Protein AF-A0A3D3ABQ0-F1 (afdb_monomer_lite)

Sequence (107 aa):
MMYTPMELSEKGFEEYVEEHLLKSGYVKGNPNDYNKEFALDTKILFDFLEDTQPKKMDKLREIYKDQYQFKVLSRLNRELNNRGMIDVLRHGIKDYGVYLDLAYFQP

Foldseek 3Di:
DDDDPCCRDPNVVVVVVVVVVVVVVDDDDDPVQQDPVLRDSLVVQVVVQCVPPVVLLVVLCVVQPPCSSVQVSVQLSVCCVPVNDVCCQVQPGDDPNRGTHRDDDDD

pLDDT: mean 93.93, std 7.88, range [49.41, 98.31]

Secondary structure (DSSP, 8-state):
-PPPPGGGSHHHHHHHHHHHHHHTTPPP--GGGEETTTTEEHHHHHHHHHHH-HHHHHHHHHHHGGGHHHHHHHHHHHHHHHH-HHHHHHH-EEETTEEE-------

Radius of gyration: 17.94 Å; chains: 1; bounding box: 45×32×47 Å

Structure (mmCIF, N/CA/C/O backbone):
data_AF-A0A3D3ABQ0-F1
#
_entry.id   AF-A0A3D3ABQ0-F1
#
loop_
_atom_site.group_PDB
_atom_site.id
_atom_site.type_symbol
_atom_site.label_atom_id
_atom_site.label_alt_id
_atom_site.label_comp_id
_atom_site.label_asym_id
_atom_site.label_entity_id
_atom_site.label_seq_id
_atom_site.pdbx_PDB_ins_code
_atom_site.Cartn_x
_atom_site.Cartn_y
_atom_site.Cartn_z
_atom_site.occupancy
_atom_site.B_iso_or_equiv
_atom_site.auth_seq_id
_atom_site.auth_comp_id
_atom_site.auth_asym_id
_atom_site.auth_atom_id
_atom_site.pdbx_PDB_model_num
ATOM 1 N N . MET A 1 1 ? 30.474 13.728 -31.831 1.00 49.41 1 MET A N 1
ATOM 2 C CA . MET A 1 1 ? 29.882 13.228 -30.572 1.00 49.41 1 MET A CA 1
ATOM 3 C C . MET A 1 1 ? 29.151 11.938 -30.899 1.00 49.41 1 MET A C 1
ATOM 5 O O . MET A 1 1 ? 28.496 11.906 -31.933 1.00 49.41 1 MET A O 1
ATOM 9 N N . MET A 1 2 ? 29.325 10.871 -30.116 1.00 60.69 2 MET A N 1
ATOM 10 C CA . MET A 1 2 ? 28.552 9.638 -30.307 1.00 60.69 2 MET A CA 1
ATOM 11 C C . MET A 1 2 ? 27.127 9.881 -29.805 1.00 60.69 2 MET A C 1
ATOM 13 O O . MET A 1 2 ? 26.943 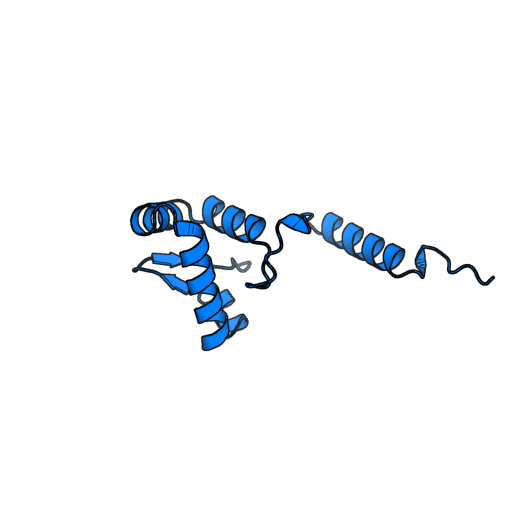10.251 -28.650 1.00 60.69 2 MET A O 1
ATOM 17 N N . TYR A 1 3 ? 26.141 9.728 -30.686 1.00 71.19 3 TYR A N 1
ATOM 18 C CA . TYR A 1 3 ? 24.729 9.755 -30.323 1.00 71.19 3 TYR A CA 1
ATOM 19 C C . TYR A 1 3 ? 24.323 8.345 -29.910 1.00 71.19 3 TYR A C 1
ATOM 21 O O . TYR A 1 3 ? 24.419 7.423 -30.719 1.00 71.19 3 TYR A O 1
ATOM 29 N N . THR A 1 4 ? 23.878 8.175 -28.669 1.00 69.31 4 THR A N 1
ATOM 30 C CA . THR A 1 4 ? 23.202 6.943 -28.259 1.00 69.31 4 THR A CA 1
ATOM 31 C C . THR A 1 4 ? 21.782 6.983 -28.827 1.00 69.31 4 THR A C 1
ATOM 33 O O . THR A 1 4 ? 21.070 7.959 -28.576 1.00 69.31 4 THR A O 1
ATOM 36 N N . PRO A 1 5 ? 21.353 5.979 -29.611 1.00 78.19 5 PRO A N 1
ATOM 37 C CA . PRO A 1 5 ? 19.957 5.845 -30.018 1.00 78.19 5 PRO A CA 1
ATOM 38 C C . PRO A 1 5 ? 19.030 5.867 -28.795 1.00 78.19 5 PRO A C 1
ATOM 40 O O . PRO A 1 5 ? 19.381 5.294 -27.767 1.00 78.19 5 PRO A O 1
ATOM 43 N N . MET A 1 6 ? 17.855 6.499 -28.903 1.00 77.19 6 MET A N 1
ATOM 44 C CA . MET A 1 6 ? 16.894 6.622 -27.790 1.00 77.19 6 MET A CA 1
ATOM 45 C C . MET A 1 6 ? 16.568 5.260 -27.160 1.00 77.19 6 MET A C 1
ATOM 47 O O . MET A 1 6 ? 16.608 5.133 -25.942 1.00 77.19 6 MET A O 1
ATOM 51 N N . GLU A 1 7 ? 16.381 4.235 -27.993 1.00 76.69 7 GLU A N 1
ATOM 52 C CA . GLU A 1 7 ? 16.137 2.834 -27.606 1.00 76.69 7 GLU A CA 1
ATOM 53 C C . GLU A 1 7 ? 17.230 2.220 -26.714 1.00 76.69 7 GLU A C 1
ATOM 55 O O . GLU A 1 7 ? 16.980 1.270 -25.983 1.00 76.69 7 GLU A O 1
ATOM 60 N N . LEU A 1 8 ? 18.461 2.735 -26.788 1.00 84.88 8 LEU A N 1
ATOM 61 C CA . LEU A 1 8 ? 19.611 2.268 -26.005 1.00 84.88 8 LEU A CA 1
ATOM 62 C C . LEU A 1 8 ? 19.944 3.211 -24.838 1.00 84.88 8 LEU A C 1
ATOM 64 O O . LEU A 1 8 ? 20.966 3.040 -24.175 1.00 84.88 8 LEU A O 1
ATOM 68 N N . SER A 1 9 ? 19.124 4.238 -24.619 1.00 92.88 9 SER A N 1
ATOM 69 C CA . SER A 1 9 ? 19.232 5.127 -23.465 1.00 92.88 9 SER A CA 1
ATOM 70 C C . SER A 1 9 ? 18.418 4.587 -22.288 1.00 92.88 9 SER A C 1
ATOM 72 O O . SER A 1 9 ? 17.442 3.869 -22.495 1.00 92.88 9 SER A O 1
ATOM 74 N N . GLU A 1 10 ? 18.770 4.992 -21.064 1.00 90.88 10 GLU A N 1
ATOM 75 C CA . GLU A 1 10 ? 17.990 4.661 -19.859 1.00 90.88 10 GLU A CA 1
ATOM 76 C C . GLU A 1 10 ? 16.519 5.051 -20.026 1.00 90.88 10 GLU A C 1
ATOM 78 O O . GLU A 1 10 ? 15.623 4.259 -19.766 1.00 90.88 10 GLU A O 1
ATOM 83 N N . LYS A 1 11 ? 16.274 6.243 -20.578 1.00 91.44 11 LYS A N 1
ATOM 84 C CA . LYS A 1 11 ? 14.925 6.745 -20.826 1.00 91.44 11 LYS A CA 1
ATOM 85 C C . LYS A 1 11 ? 14.136 5.850 -21.787 1.00 91.44 11 LYS A C 1
ATOM 87 O O . LYS A 1 11 ? 12.977 5.557 -21.524 1.00 91.44 11 LYS A O 1
ATOM 92 N N . GLY A 1 12 ? 14.745 5.427 -22.896 1.00 93.00 12 GLY A N 1
ATOM 93 C CA . GLY A 1 12 ? 14.073 4.537 -23.848 1.00 93.00 12 GLY A CA 1
ATOM 94 C C . GLY A 1 12 ? 13.786 3.163 -23.245 1.00 93.00 12 GLY A C 1
ATOM 95 O O . GLY A 1 12 ? 12.723 2.594 -23.478 1.00 93.00 12 GLY A O 1
ATOM 96 N N . PHE A 1 13 ? 14.694 2.658 -22.406 1.00 92.25 13 PHE A N 1
ATOM 97 C CA . PHE A 1 13 ? 14.475 1.419 -21.667 1.00 92.25 13 PHE A CA 1
ATOM 98 C C . PHE A 1 13 ? 13.327 1.542 -20.650 1.00 92.25 13 PHE A C 1
ATOM 100 O O . PHE A 1 13 ? 12.449 0.680 -20.620 1.00 92.25 13 PHE A O 1
ATOM 107 N N . GLU A 1 14 ? 13.285 2.624 -19.866 1.00 92.69 14 GLU A N 1
ATOM 108 C CA . GLU A 1 14 ? 12.193 2.926 -18.930 1.00 92.69 14 GLU A CA 1
ATOM 109 C C . GLU A 1 14 ? 10.837 3.028 -19.647 1.00 92.69 14 GLU A C 1
ATOM 111 O O . GLU A 1 14 ? 9.866 2.412 -19.207 1.00 92.69 14 GLU A O 1
ATOM 116 N N . GLU A 1 15 ? 10.774 3.754 -20.771 1.00 93.88 15 GLU A N 1
ATOM 117 C CA . GLU A 1 15 ? 9.560 3.909 -21.585 1.00 93.88 15 GLU A CA 1
ATOM 118 C C . GLU A 1 15 ? 9.060 2.557 -22.117 1.00 93.88 15 GLU A C 1
ATOM 120 O O . GLU A 1 15 ? 7.869 2.256 -22.014 1.00 93.88 15 GLU A O 1
ATOM 125 N N . TYR A 1 16 ? 9.964 1.706 -22.614 1.00 94.44 16 TYR A N 1
ATOM 126 C CA . TYR A 1 16 ? 9.622 0.363 -23.088 1.00 94.44 16 TYR A CA 1
ATOM 127 C C . TYR A 1 16 ? 9.066 -0.531 -21.968 1.00 94.44 16 TYR A C 1
ATOM 129 O O . TYR A 1 16 ? 8.048 -1.207 -22.151 1.00 94.44 16 TYR A O 1
ATOM 137 N N . VAL A 1 17 ? 9.717 -0.539 -20.797 1.00 94.12 17 VAL A N 1
ATOM 138 C CA . VAL A 1 17 ? 9.268 -1.326 -19.637 1.00 94.12 17 VAL A CA 1
ATOM 139 C C . VAL A 1 17 ? 7.907 -0.832 -19.146 1.00 94.12 17 VAL A C 1
ATOM 141 O O . VAL A 1 17 ? 7.012 -1.648 -18.920 1.00 94.12 17 VAL A O 1
ATOM 144 N N . GLU A 1 18 ? 7.723 0.484 -19.021 1.00 95.00 18 GLU A N 1
ATOM 145 C CA . GLU A 1 18 ? 6.451 1.077 -18.609 1.00 95.00 18 GLU A CA 1
ATOM 146 C C . GLU A 1 18 ? 5.332 0.707 -19.591 1.00 95.00 18 GLU A C 1
ATOM 148 O O . GLU A 1 18 ? 4.298 0.184 -19.173 1.00 95.00 18 GLU A O 1
ATOM 153 N N . GLU A 1 19 ? 5.541 0.894 -20.897 1.00 96.25 19 GLU A N 1
ATOM 154 C CA . GLU A 1 19 ? 4.542 0.567 -21.918 1.00 96.25 19 GLU A CA 1
ATOM 155 C C . GLU A 1 19 ? 4.135 -0.915 -21.861 1.00 96.25 19 GLU A C 1
ATOM 157 O O . GLU A 1 19 ? 2.946 -1.246 -21.945 1.00 96.25 19 GLU A O 1
ATOM 162 N N . HIS A 1 20 ? 5.103 -1.817 -21.683 1.00 96.69 20 HIS A N 1
ATOM 163 C CA . HIS A 1 20 ? 4.838 -3.249 -21.574 1.00 96.69 20 HIS A CA 1
ATOM 164 C C . HIS A 1 20 ? 4.013 -3.606 -20.326 1.00 96.69 20 HIS A C 1
ATOM 166 O O . HIS A 1 20 ? 3.068 -4.398 -20.411 1.00 96.69 20 HIS A O 1
ATOM 172 N N . LEU A 1 21 ? 4.331 -3.008 -19.174 1.00 96.25 21 LEU A N 1
ATOM 173 C CA . LEU A 1 21 ? 3.594 -3.223 -17.926 1.00 96.25 21 LEU A CA 1
ATOM 174 C C . LEU A 1 21 ? 2.158 -2.701 -18.032 1.00 96.25 21 LEU A C 1
ATOM 176 O O . LEU A 1 21 ? 1.219 -3.415 -17.674 1.00 96.25 21 LEU A O 1
ATOM 180 N N . LEU A 1 22 ? 1.959 -1.506 -18.593 1.00 96.56 22 LEU A N 1
ATOM 181 C CA . LEU A 1 22 ? 0.623 -0.930 -18.778 1.00 96.56 22 LEU A CA 1
ATOM 182 C C . LEU A 1 22 ? -0.258 -1.801 -19.683 1.00 96.56 22 LEU A C 1
ATOM 184 O O . LEU A 1 22 ? -1.425 -2.038 -19.374 1.00 96.56 22 LEU A O 1
ATOM 188 N N . LYS A 1 23 ? 0.306 -2.359 -20.762 1.00 97.38 23 LYS A N 1
ATOM 189 C CA . LYS A 1 23 ? -0.400 -3.324 -21.628 1.00 97.38 23 LYS A CA 1
ATOM 190 C C . LYS A 1 23 ? -0.741 -4.638 -20.919 1.00 97.38 23 LYS A C 1
ATOM 192 O O . LYS A 1 23 ? -1.664 -5.329 -21.341 1.00 97.38 23 LYS A O 1
ATOM 197 N N . SER A 1 24 ? -0.024 -4.967 -19.848 1.00 96.31 24 SER A N 1
ATOM 198 C CA . SER A 1 24 ? -0.209 -6.186 -19.052 1.00 96.31 24 SER A CA 1
ATOM 199 C C . SER A 1 24 ? -1.148 -5.993 -17.852 1.00 96.31 24 SER A C 1
ATOM 201 O O . SER A 1 24 ? -1.258 -6.884 -17.014 1.00 96.31 24 SER A O 1
ATOM 203 N N . GLY A 1 25 ? -1.836 -4.848 -17.762 1.00 93.62 25 GLY A N 1
ATOM 204 C CA . GLY A 1 25 ? -2.830 -4.571 -16.720 1.00 93.62 25 GLY A CA 1
ATOM 205 C C . GLY A 1 25 ? -2.288 -3.851 -15.484 1.00 93.62 25 GLY A C 1
ATOM 206 O O . GLY A 1 25 ? -3.030 -3.680 -14.518 1.00 93.62 25 GLY A O 1
ATOM 207 N N . TYR A 1 26 ? -1.027 -3.407 -15.499 1.00 93.69 26 TYR A N 1
ATOM 208 C CA . TYR A 1 26 ? -0.513 -2.523 -14.454 1.00 93.69 26 TYR A CA 1
ATOM 209 C C . TYR A 1 26 ? -1.102 -1.117 -14.596 1.00 93.69 26 TYR A C 1
ATOM 211 O O . TYR A 1 26 ? -1.454 -0.666 -15.687 1.00 93.69 26 TYR A O 1
ATOM 219 N N . VAL A 1 27 ? -1.171 -0.403 -13.475 1.00 92.38 27 VAL A N 1
ATOM 220 C CA . VAL A 1 27 ? -1.628 0.987 -13.420 1.00 92.38 27 VAL A CA 1
ATOM 221 C C . VAL A 1 27 ? -0.416 1.911 -13.365 1.00 92.38 27 VAL A C 1
ATOM 223 O O . VAL A 1 27 ? 0.537 1.649 -12.631 1.00 92.38 27 VAL A O 1
ATOM 226 N N . LYS A 1 28 ? -0.453 3.004 -14.134 1.00 93.56 28 LYS A N 1
ATOM 227 C CA . LYS A 1 28 ? 0.596 4.026 -14.106 1.00 93.56 28 LYS A CA 1
ATOM 228 C C . LYS A 1 28 ? 0.577 4.757 -12.763 1.00 93.56 28 LYS A C 1
ATOM 230 O O . LYS A 1 28 ? -0.439 5.350 -12.403 1.00 93.56 28 LYS A O 1
ATOM 235 N N . GLY A 1 29 ? 1.697 4.716 -12.047 1.00 91.50 29 GLY A N 1
ATOM 236 C CA . GLY A 1 29 ? 1.889 5.471 -10.809 1.00 91.50 29 GLY A CA 1
ATOM 237 C C . GLY A 1 29 ? 2.261 6.936 -11.055 1.00 91.50 29 GLY A C 1
ATOM 238 O O . GLY A 1 29 ? 2.455 7.374 -12.191 1.00 91.50 29 GLY A O 1
ATOM 239 N N . ASN A 1 30 ? 2.398 7.694 -9.969 1.00 94.19 30 ASN A N 1
ATOM 240 C CA . ASN A 1 30 ? 2.851 9.083 -9.988 1.00 94.19 30 ASN A CA 1
ATOM 241 C C . ASN A 1 30 ? 4.012 9.248 -8.995 1.00 94.19 30 ASN A C 1
ATOM 243 O O . ASN A 1 30 ? 3.820 9.029 -7.801 1.00 94.19 30 ASN A O 1
ATOM 247 N N . PRO A 1 31 ? 5.206 9.686 -9.436 1.00 92.75 31 PRO A N 1
ATOM 248 C CA . PRO A 1 31 ? 6.365 9.835 -8.554 1.00 92.75 31 PRO A CA 1
ATOM 249 C C . PRO A 1 31 ? 6.140 10.738 -7.332 1.00 92.75 31 PRO A C 1
ATOM 251 O O . PRO A 1 31 ? 6.847 10.600 -6.337 1.00 92.75 31 PRO A O 1
ATOM 254 N N . ASN A 1 32 ? 5.171 11.658 -7.390 1.00 96.12 32 ASN A N 1
ATOM 255 C CA . ASN A 1 32 ? 4.837 12.538 -6.267 1.00 96.12 32 ASN A CA 1
ATOM 256 C C . ASN A 1 32 ? 4.097 11.821 -5.128 1.00 96.12 32 ASN A C 1
ATOM 258 O O . ASN A 1 32 ? 4.126 12.303 -3.998 1.00 96.12 32 ASN A O 1
ATOM 262 N N . ASP A 1 33 ? 3.468 10.680 -5.414 1.00 96.38 33 ASP A N 1
ATOM 263 C CA . ASP A 1 33 ? 2.740 9.875 -4.428 1.00 96.38 33 ASP A CA 1
ATOM 264 C C . ASP A 1 33 ? 3.670 8.878 -3.705 1.00 96.38 33 ASP A C 1
ATOM 266 O O . ASP A 1 33 ? 3.292 8.243 -2.715 1.00 96.38 33 ASP A O 1
ATOM 270 N N . TYR A 1 34 ? 4.928 8.773 -4.153 1.00 95.94 34 TYR A N 1
ATOM 271 C CA . TYR A 1 34 ? 5.943 7.945 -3.516 1.00 95.94 34 TYR A CA 1
ATOM 272 C C . TYR A 1 34 ? 6.496 8.600 -2.247 1.00 95.94 34 TYR A C 1
ATOM 274 O O . TYR A 1 34 ? 7.230 9.595 -2.276 1.00 95.94 34 TYR A O 1
ATOM 282 N N . ASN A 1 35 ? 6.212 7.983 -1.105 1.00 95.88 35 ASN A N 1
ATOM 283 C CA . ASN A 1 35 ? 6.768 8.380 0.173 1.00 95.88 35 ASN A CA 1
ATOM 284 C C . ASN A 1 35 ? 8.111 7.673 0.416 1.00 95.88 35 ASN A C 1
ATOM 286 O O . ASN A 1 35 ? 8.169 6.463 0.635 1.00 95.88 35 ASN A O 1
ATOM 290 N N . LYS A 1 36 ? 9.200 8.450 0.434 1.00 95.25 36 LYS A N 1
ATOM 291 C CA . LYS A 1 36 ? 10.570 7.942 0.626 1.00 95.25 36 LYS A CA 1
ATOM 292 C C . LYS A 1 36 ? 10.843 7.377 2.021 1.00 95.25 36 LYS A C 1
ATOM 294 O O . LYS A 1 36 ? 11.709 6.521 2.146 1.00 95.25 36 LYS A O 1
ATOM 299 N N . GLU A 1 37 ? 10.148 7.858 3.051 1.00 93.69 37 GLU A N 1
ATOM 300 C CA . GLU A 1 37 ? 10.321 7.378 4.430 1.00 93.69 37 GLU A CA 1
ATOM 301 C C . GLU A 1 37 ? 9.802 5.946 4.576 1.00 93.69 37 GLU A C 1
ATOM 303 O O . GLU A 1 37 ? 10.452 5.108 5.196 1.00 93.69 37 GLU A O 1
ATOM 308 N N . PHE A 1 38 ? 8.655 5.656 3.960 1.00 94.81 38 PHE A N 1
ATOM 309 C CA . PHE A 1 38 ? 8.037 4.330 3.991 1.00 94.81 38 PHE A CA 1
ATOM 310 C C . PHE A 1 38 ? 8.401 3.448 2.792 1.00 94.81 38 PHE A C 1
ATOM 312 O O . PHE A 1 38 ? 8.062 2.270 2.799 1.00 94.81 38 PHE A O 1
ATOM 319 N N . ALA A 1 39 ? 9.078 4.006 1.785 1.00 94.75 39 ALA A N 1
ATOM 320 C CA . ALA A 1 39 ? 9.388 3.359 0.512 1.00 94.75 39 ALA A CA 1
ATOM 321 C C . ALA A 1 39 ? 8.147 2.766 -0.188 1.00 94.75 39 ALA A C 1
ATOM 323 O O . ALA A 1 39 ? 8.174 1.646 -0.698 1.00 94.75 39 ALA A O 1
ATOM 324 N N . LEU A 1 40 ? 7.041 3.517 -0.184 1.00 95.06 40 LEU A N 1
ATOM 325 C CA . LEU A 1 40 ? 5.741 3.085 -0.703 1.00 95.06 40 LEU A CA 1
ATOM 326 C C . LEU A 1 40 ? 5.053 4.208 -1.477 1.00 95.06 40 LEU A C 1
ATOM 328 O O . LEU A 1 40 ? 5.126 5.372 -1.084 1.00 95.06 40 LEU A O 1
ATOM 332 N N . ASP A 1 41 ? 4.319 3.839 -2.526 1.00 96.25 41 ASP A N 1
ATOM 333 C CA . ASP A 1 41 ? 3.285 4.699 -3.101 1.00 96.25 41 ASP A CA 1
ATOM 334 C C . ASP A 1 41 ? 2.081 4.699 -2.151 1.00 96.25 41 ASP A C 1
ATOM 336 O O . ASP A 1 41 ? 1.368 3.699 -2.009 1.00 96.25 41 ASP A O 1
ATOM 340 N N . THR A 1 42 ? 1.905 5.796 -1.413 1.00 96.19 42 THR A N 1
ATOM 341 C CA . THR A 1 42 ? 0.879 5.859 -0.368 1.00 96.19 42 THR A CA 1
ATOM 342 C C . THR A 1 42 ? -0.509 5.989 -0.966 1.00 96.19 42 THR A C 1
ATOM 344 O O . THR A 1 42 ? -1.458 5.454 -0.396 1.00 96.19 42 THR A O 1
ATOM 347 N N . LYS A 1 43 ? -0.636 6.653 -2.118 1.00 96.06 43 LYS A N 1
ATOM 348 C CA . LYS A 1 43 ? -1.920 6.824 -2.786 1.00 96.06 43 LYS A CA 1
ATOM 349 C C . LYS A 1 43 ? -2.453 5.475 -3.255 1.00 96.06 43 LYS A C 1
ATOM 351 O O . LYS A 1 43 ? -3.556 5.109 -2.868 1.00 96.06 43 LYS A O 1
ATOM 356 N N . ILE A 1 44 ? -1.651 4.702 -3.990 1.00 95.81 44 ILE A N 1
ATOM 357 C CA . ILE A 1 44 ? -2.047 3.368 -4.468 1.00 95.81 44 ILE A CA 1
ATOM 358 C C . ILE A 1 44 ? -2.384 2.443 -3.294 1.00 95.81 44 ILE A C 1
ATOM 360 O O . ILE A 1 44 ? -3.369 1.709 -3.356 1.00 95.81 44 ILE A O 1
ATOM 364 N N . LEU A 1 45 ? -1.600 2.487 -2.210 1.00 96.88 45 LEU A N 1
ATOM 365 C CA . LEU A 1 45 ? -1.872 1.681 -1.020 1.00 96.88 45 LEU A CA 1
ATOM 366 C C . LEU A 1 45 ? -3.240 2.005 -0.406 1.00 96.88 45 LEU A C 1
ATOM 368 O O . LEU A 1 45 ? -3.999 1.086 -0.097 1.00 96.88 45 LEU A O 1
ATOM 372 N N . PHE A 1 46 ? -3.544 3.287 -0.186 1.00 97.69 46 PHE A N 1
ATOM 373 C CA . PHE A 1 46 ? -4.817 3.667 0.421 1.00 97.69 46 PHE A CA 1
ATOM 374 C C . PHE A 1 46 ? -5.984 3.445 -0.533 1.00 97.69 46 PHE A C 1
ATOM 376 O O . PHE A 1 46 ? -6.974 2.884 -0.088 1.00 97.69 46 PHE A O 1
ATOM 383 N N . ASP A 1 47 ? -5.852 3.765 -1.821 1.00 97.19 47 ASP A N 1
ATOM 384 C CA . ASP A 1 47 ? -6.883 3.461 -2.820 1.00 97.19 47 ASP A CA 1
ATOM 385 C C . ASP A 1 47 ? -7.228 1.959 -2.790 1.00 97.19 47 ASP A C 1
ATOM 387 O O . ASP A 1 47 ? -8.386 1.585 -2.629 1.00 97.19 47 ASP A O 1
ATOM 391 N N . PHE A 1 48 ? -6.216 1.083 -2.797 1.00 97.25 48 PHE A N 1
ATOM 392 C CA . PHE A 1 48 ? -6.416 -0.363 -2.672 1.00 97.25 48 PHE A CA 1
ATOM 393 C C . PHE A 1 48 ? -7.139 -0.760 -1.377 1.00 97.25 48 PHE A C 1
ATOM 395 O O . PHE A 1 48 ? -8.077 -1.560 -1.409 1.00 97.25 48 PHE A O 1
ATOM 402 N N . LEU A 1 49 ? -6.705 -0.248 -0.222 1.00 98.12 49 LEU A N 1
ATOM 403 C CA . LEU A 1 49 ? -7.282 -0.623 1.071 1.00 98.12 49 LEU A CA 1
ATOM 404 C C . LEU A 1 49 ? -8.718 -0.104 1.242 1.00 98.12 49 LEU A C 1
ATOM 406 O O . LEU A 1 49 ? -9.559 -0.811 1.796 1.00 98.12 49 LEU A O 1
ATOM 410 N N . GLU A 1 50 ? -9.002 1.104 0.765 1.00 97.81 50 GLU A N 1
ATOM 411 C CA . GLU A 1 50 ? -10.331 1.717 0.811 1.00 97.81 50 GLU A CA 1
ATOM 412 C C . GLU A 1 50 ? -11.300 1.019 -0.150 1.00 97.81 50 GLU A C 1
ATOM 414 O O . GLU A 1 50 ? -12.432 0.730 0.237 1.00 97.81 50 GLU A O 1
ATOM 419 N N . ASP A 1 51 ? -10.844 0.652 -1.351 1.00 97.88 51 ASP A N 1
ATOM 420 C CA . ASP A 1 51 ? -11.670 -0.046 -2.340 1.00 97.88 51 ASP A CA 1
ATOM 421 C C . ASP A 1 51 ? -11.982 -1.486 -1.911 1.00 97.88 51 ASP A C 1
ATOM 423 O O . ASP A 1 51 ? -13.106 -1.973 -2.059 1.00 97.88 51 ASP A O 1
ATOM 427 N N . THR A 1 52 ? -10.993 -2.192 -1.357 1.00 97.81 52 THR A N 1
ATOM 428 C CA . THR A 1 52 ? -11.131 -3.621 -1.030 1.00 97.81 52 THR A CA 1
ATOM 429 C C . THR A 1 52 ? -11.678 -3.873 0.371 1.00 97.81 52 THR A C 1
ATOM 431 O O . THR A 1 52 ? -12.308 -4.905 0.622 1.00 97.81 52 THR A O 1
ATOM 434 N N . GLN A 1 53 ? -11.438 -2.960 1.317 1.00 98.19 53 GLN A N 1
ATOM 435 C CA . GLN A 1 53 ? -11.710 -3.166 2.741 1.00 98.19 53 GLN A CA 1
ATOM 436 C C . GLN A 1 53 ? -12.335 -1.933 3.435 1.00 98.19 53 GLN A C 1
ATOM 438 O O . GLN A 1 53 ? -11.981 -1.646 4.586 1.00 98.19 53 GLN A O 1
ATOM 443 N N . PRO A 1 54 ? -13.344 -1.256 2.846 1.00 98.19 54 PRO A N 1
ATOM 444 C CA . PRO A 1 54 ? -13.832 0.049 3.318 1.00 98.19 54 PRO A CA 1
ATOM 445 C C . PRO A 1 54 ? -14.290 0.026 4.783 1.00 98.19 54 PRO A C 1
ATOM 447 O O . PRO A 1 54 ? -13.873 0.840 5.597 1.00 98.19 54 PRO A O 1
ATOM 450 N N . LYS A 1 55 ? -15.041 -1.007 5.189 1.00 98.31 55 LYS A N 1
ATOM 451 C CA . LYS A 1 55 ? -15.517 -1.161 6.581 1.00 98.31 55 LYS A CA 1
ATOM 452 C C . LYS A 1 55 ? -14.387 -1.281 7.609 1.00 98.31 55 LYS A C 1
ATOM 454 O O . LYS A 1 55 ? -14.592 -0.998 8.788 1.00 98.31 55 LYS A O 1
ATOM 459 N N . LYS A 1 56 ? -13.228 -1.810 7.207 1.00 98.25 56 LYS A N 1
ATOM 460 C CA . LYS A 1 56 ? -12.047 -1.928 8.072 1.00 98.25 56 LYS A CA 1
ATOM 461 C C . LYS A 1 56 ? -11.344 -0.576 8.169 1.00 98.25 56 LYS A C 1
ATOM 463 O O . LYS A 1 56 ? -10.962 -0.164 9.264 1.00 98.25 56 LYS A O 1
ATOM 468 N N . MET A 1 57 ? -11.249 0.112 7.037 1.00 98.25 57 MET A N 1
ATOM 469 C CA . MET A 1 57 ? -10.660 1.437 6.919 1.00 98.25 57 MET A CA 1
ATOM 470 C C . MET A 1 57 ? -11.450 2.493 7.693 1.00 98.25 57 MET A C 1
ATOM 472 O O . MET A 1 57 ? -10.843 3.231 8.466 1.00 98.25 57 MET A O 1
ATOM 476 N N . ASP A 1 58 ? -12.783 2.470 7.630 1.00 98.25 58 ASP A N 1
ATOM 477 C CA . ASP A 1 58 ? -13.663 3.350 8.409 1.00 98.25 58 ASP A CA 1
ATOM 478 C C . ASP A 1 58 ? -13.408 3.240 9.917 1.00 98.25 58 ASP A C 1
ATOM 480 O O . ASP A 1 58 ? -13.226 4.250 10.594 1.00 98.25 58 ASP A O 1
ATOM 484 N N . LYS A 1 59 ? -13.298 2.014 10.448 1.00 98.06 59 LYS A N 1
ATOM 485 C CA . LYS A 1 59 ? -13.011 1.788 11.876 1.00 98.06 59 LYS A CA 1
ATOM 486 C C . LYS A 1 59 ? -11.676 2.392 12.290 1.00 98.06 59 LYS A C 1
ATOM 488 O O . LYS A 1 59 ? -11.574 3.040 13.327 1.00 98.06 59 LYS A O 1
ATOM 493 N N . LEU A 1 60 ? -10.636 2.169 11.490 1.00 98.06 60 LEU A N 1
ATOM 494 C CA . LEU A 1 60 ? -9.315 2.728 11.767 1.00 98.06 60 LEU A CA 1
ATOM 495 C C . LEU A 1 60 ? -9.321 4.260 11.642 1.00 98.06 60 LEU A C 1
ATOM 497 O O . LEU A 1 60 ? -8.654 4.933 12.429 1.00 98.06 60 LEU A O 1
ATOM 501 N N . ARG A 1 61 ? -10.113 4.819 10.719 1.00 97.88 61 ARG A N 1
ATOM 502 C CA . ARG A 1 61 ? -10.296 6.267 10.569 1.00 97.88 61 ARG A CA 1
ATOM 503 C C . ARG A 1 61 ? -10.989 6.880 11.781 1.00 97.88 61 ARG A C 1
ATOM 505 O O . ARG A 1 61 ? -10.556 7.925 12.252 1.00 97.88 61 ARG A O 1
ATOM 512 N N . GLU A 1 62 ? -11.999 6.222 12.342 1.00 97.69 62 GLU A N 1
ATOM 513 C CA . GLU A 1 62 ? -12.654 6.666 13.580 1.00 97.69 62 GLU A CA 1
ATOM 514 C C . GLU A 1 62 ? -11.701 6.655 14.786 1.00 97.69 62 GLU A C 1
ATOM 516 O O . GLU A 1 62 ? -11.709 7.592 15.588 1.00 97.69 62 GLU A O 1
ATOM 521 N N . ILE A 1 63 ? -10.862 5.618 14.899 1.00 97.25 63 ILE A N 1
ATOM 522 C CA . ILE A 1 63 ? -9.900 5.456 16.000 1.00 97.25 63 ILE A CA 1
ATOM 523 C C . ILE A 1 63 ? -8.794 6.514 15.929 1.00 97.25 63 ILE A C 1
ATOM 525 O O . ILE A 1 63 ? -8.463 7.137 16.938 1.00 97.25 63 ILE A O 1
ATOM 529 N N . TYR A 1 64 ? -8.202 6.705 14.750 1.00 97.69 64 TYR A N 1
ATOM 530 C CA . TYR A 1 64 ? -7.014 7.542 14.580 1.00 97.69 64 TYR A CA 1
ATOM 531 C C . TYR A 1 64 ? -7.302 8.981 14.155 1.00 97.69 64 TYR A C 1
ATOM 533 O O . TYR A 1 64 ? -6.422 9.835 14.293 1.00 97.69 64 TYR A O 1
ATOM 541 N N . LYS A 1 65 ? -8.509 9.260 13.655 1.00 96.94 65 LYS A N 1
ATOM 542 C CA . LYS A 1 65 ? -8.942 10.574 13.165 1.00 96.94 65 LYS A CA 1
ATOM 543 C C . LYS A 1 65 ? -7.918 11.176 12.200 1.00 96.94 65 LYS A C 1
ATOM 545 O O . LYS A 1 65 ? -7.532 10.527 11.233 1.00 96.94 65 LYS A O 1
ATOM 550 N N . ASP A 1 66 ? -7.423 12.374 12.487 1.00 96.75 66 ASP A N 1
ATOM 551 C CA . ASP A 1 66 ? -6.491 13.107 11.625 1.00 96.75 66 ASP A CA 1
ATOM 552 C C . ASP A 1 66 ? -5.138 12.394 11.453 1.00 96.75 66 ASP A C 1
ATOM 554 O O . ASP A 1 66 ? -4.404 12.667 10.508 1.00 96.75 66 ASP A O 1
ATOM 558 N N . GLN A 1 67 ? -4.797 11.448 12.338 1.00 97.31 67 GLN A N 1
ATOM 559 C CA . GLN A 1 67 ? -3.564 10.659 12.238 1.00 97.31 67 GLN A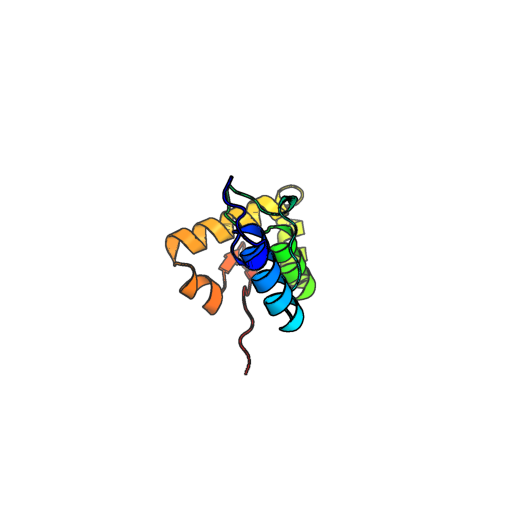 CA 1
ATOM 560 C C . GLN A 1 67 ? -3.732 9.354 11.455 1.00 97.31 67 GLN A C 1
ATOM 562 O O . GLN A 1 67 ? -2.793 8.559 11.391 1.00 97.31 67 GLN A O 1
ATOM 567 N N . TYR A 1 68 ? -4.910 9.113 10.880 1.00 97.25 68 TYR A N 1
ATOM 568 C CA . TYR A 1 68 ? -5.294 7.852 10.258 1.00 97.25 68 TYR A CA 1
ATOM 569 C C . TYR A 1 68 ? -4.249 7.278 9.299 1.00 97.25 68 TYR A C 1
ATOM 571 O O . TYR A 1 68 ? -3.722 6.191 9.550 1.00 97.25 68 TYR A O 1
ATOM 579 N N . GLN A 1 69 ? -3.888 8.019 8.250 1.00 96.50 69 GLN A N 1
ATOM 580 C CA . GLN A 1 69 ? -2.956 7.509 7.245 1.00 96.50 69 GLN A CA 1
ATOM 581 C C . GLN A 1 69 ? -1.563 7.252 7.830 1.00 96.50 69 GLN A C 1
ATOM 583 O O . GLN A 1 69 ? -0.976 6.192 7.613 1.00 96.50 69 GLN A O 1
ATOM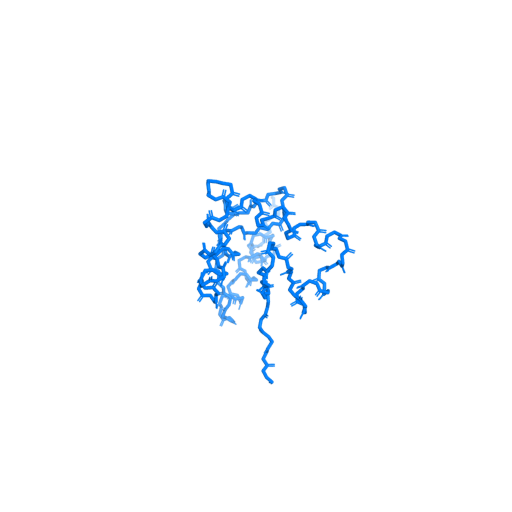 588 N N . PHE A 1 70 ? -1.053 8.187 8.635 1.00 96.88 70 PHE A N 1
ATOM 589 C CA . PHE A 1 70 ? 0.260 8.052 9.264 1.00 96.88 70 PHE A CA 1
ATOM 590 C C . PHE A 1 70 ? 0.339 6.828 10.187 1.00 96.88 70 PHE A C 1
ATOM 592 O O . PHE A 1 70 ? 1.332 6.102 10.174 1.00 96.88 70 PHE A O 1
ATOM 599 N N . LYS A 1 71 ? -0.706 6.565 10.981 1.00 97.81 71 LYS A N 1
ATOM 600 C CA . LYS A 1 71 ? -0.735 5.425 11.907 1.00 97.81 71 LYS A CA 1
ATOM 601 C C . LYS A 1 71 ? -0.789 4.089 11.173 1.00 97.81 71 LYS A C 1
ATOM 603 O O . LYS A 1 71 ? -0.030 3.192 11.537 1.00 97.81 71 LYS A O 1
ATOM 608 N N . VAL A 1 72 ? -1.599 3.986 10.117 1.00 97.88 72 VAL A N 1
ATOM 609 C CA . VAL A 1 72 ? -1.656 2.785 9.268 1.00 97.88 72 VAL A CA 1
ATOM 610 C C . VAL A 1 72 ? -0.299 2.527 8.605 1.00 97.88 72 VAL A C 1
ATOM 612 O O . VAL A 1 72 ? 0.217 1.413 8.695 1.00 97.88 72 VAL A O 1
ATOM 615 N N . LEU A 1 73 ? 0.334 3.555 8.026 1.00 97.88 73 LEU A N 1
ATOM 616 C CA . LEU A 1 73 ? 1.667 3.444 7.417 1.00 97.88 73 LEU A CA 1
ATOM 617 C C . LEU A 1 73 ? 2.738 3.041 8.434 1.00 97.88 73 LEU A C 1
ATOM 619 O O . LEU A 1 73 ? 3.510 2.116 8.193 1.00 97.88 73 LEU A O 1
ATOM 623 N N . SER A 1 74 ? 2.761 3.688 9.600 1.00 97.38 74 SER A N 1
ATOM 624 C CA . SER A 1 74 ? 3.710 3.376 10.671 1.00 97.38 74 SER A CA 1
ATOM 625 C C . SER A 1 74 ? 3.555 1.933 11.160 1.00 97.38 74 SER A C 1
ATOM 627 O O . SER A 1 74 ? 4.550 1.227 11.357 1.00 97.38 74 SER A O 1
ATOM 629 N N . ARG A 1 75 ? 2.311 1.457 11.303 1.00 97.81 75 ARG A N 1
ATOM 630 C CA . ARG A 1 75 ? 2.032 0.068 11.667 1.00 97.81 75 ARG A CA 1
ATOM 631 C C . ARG A 1 75 ? 2.503 -0.893 10.583 1.00 97.81 75 ARG A C 1
ATOM 633 O O . ARG A 1 75 ? 3.204 -1.843 10.921 1.00 97.81 75 ARG A O 1
ATOM 640 N N . LEU A 1 76 ? 2.164 -0.641 9.320 1.00 98.00 76 LEU A N 1
ATOM 641 C CA . LEU A 1 76 ? 2.601 -1.456 8.188 1.00 98.00 76 LEU A CA 1
ATOM 642 C C . LEU A 1 76 ? 4.129 -1.543 8.121 1.00 98.00 76 LEU A C 1
ATOM 644 O O . LEU A 1 76 ? 4.675 -2.641 8.092 1.00 98.00 76 LEU A O 1
ATOM 648 N N . ASN A 1 77 ? 4.821 -0.406 8.192 1.00 97.56 77 ASN A N 1
ATOM 649 C CA . ASN A 1 77 ? 6.280 -0.349 8.171 1.00 97.56 77 ASN A CA 1
ATOM 650 C C . ASN A 1 77 ? 6.903 -1.157 9.319 1.00 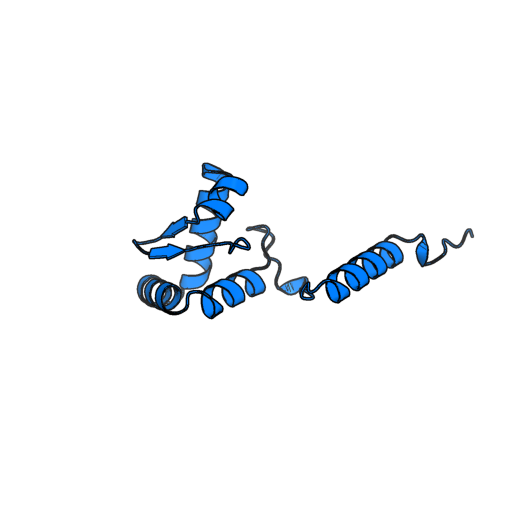97.56 77 ASN A C 1
ATOM 652 O O . ASN A 1 77 ? 7.846 -1.918 9.118 1.00 97.56 77 ASN A O 1
ATOM 656 N N . ARG A 1 78 ? 6.354 -1.054 10.535 1.00 97.81 78 ARG A N 1
ATOM 657 C CA . ARG A 1 78 ? 6.820 -1.865 11.668 1.00 97.81 78 ARG A CA 1
ATOM 658 C C . ARG A 1 78 ? 6.658 -3.362 11.404 1.00 97.81 78 ARG A C 1
ATOM 660 O O . ARG A 1 78 ? 7.556 -4.134 11.719 1.00 97.81 78 ARG A O 1
ATOM 667 N N . GLU A 1 79 ? 5.532 -3.781 10.838 1.00 98.06 79 GLU A N 1
ATOM 668 C CA . GLU A 1 79 ? 5.300 -5.193 10.524 1.00 98.06 79 GLU A CA 1
ATOM 669 C C . GLU A 1 79 ? 6.213 -5.693 9.404 1.00 98.06 79 GLU A C 1
ATOM 671 O O . GLU A 1 79 ? 6.764 -6.784 9.530 1.00 98.06 79 GLU A O 1
ATOM 676 N N . LEU A 1 80 ? 6.438 -4.883 8.365 1.00 97.50 80 LEU A N 1
ATOM 677 C CA . LEU A 1 80 ? 7.386 -5.189 7.293 1.00 97.50 80 LEU A CA 1
ATOM 678 C C . LEU A 1 80 ? 8.804 -5.382 7.840 1.00 97.50 80 LEU A C 1
ATOM 680 O O . LEU A 1 80 ? 9.466 -6.348 7.471 1.00 97.50 80 LEU A O 1
ATOM 684 N N . ASN A 1 81 ? 9.240 -4.528 8.770 1.00 96.94 81 ASN A N 1
ATOM 685 C CA . ASN A 1 81 ? 10.556 -4.642 9.403 1.00 96.94 81 ASN A CA 1
ATOM 686 C C . ASN A 1 81 ? 10.675 -5.853 10.342 1.00 96.94 81 ASN A C 1
ATOM 688 O O . ASN A 1 81 ? 11.743 -6.450 10.441 1.00 96.94 81 ASN A O 1
ATOM 692 N N . ASN A 1 82 ? 9.594 -6.229 11.029 1.00 97.75 82 ASN A N 1
ATOM 693 C CA . ASN A 1 82 ? 9.630 -7.299 12.028 1.00 97.75 82 ASN A CA 1
ATOM 694 C C . ASN A 1 82 ? 9.414 -8.698 11.439 1.00 97.75 82 ASN A C 1
ATOM 696 O O . ASN A 1 82 ? 10.019 -9.660 11.905 1.00 97.75 82 ASN A O 1
ATOM 700 N N . ARG A 1 83 ? 8.504 -8.828 10.467 1.00 97.81 83 ARG A N 1
ATOM 701 C CA . ARG A 1 83 ? 8.075 -10.117 9.896 1.00 97.81 83 ARG A CA 1
ATOM 702 C C . ARG A 1 83 ? 8.566 -10.336 8.467 1.00 97.81 83 ARG A C 1
ATOM 704 O O . ARG A 1 83 ? 8.575 -11.467 7.990 1.00 97.81 83 ARG A O 1
ATOM 711 N N . GLY A 1 84 ? 9.015 -9.275 7.799 1.00 97.06 84 GLY A N 1
ATOM 712 C CA . GLY A 1 84 ? 9.443 -9.309 6.406 1.00 97.06 84 GLY A CA 1
ATOM 713 C C . GLY A 1 84 ? 8.282 -9.178 5.418 1.00 97.06 84 GLY A C 1
ATOM 714 O O . GLY A 1 84 ? 7.129 -9.498 5.711 1.00 97.06 84 GLY A O 1
ATOM 715 N N . MET A 1 85 ? 8.605 -8.721 4.206 1.00 96.00 85 MET A N 1
ATOM 716 C CA . MET A 1 85 ? 7.624 -8.423 3.155 1.00 96.00 85 MET A CA 1
ATOM 717 C C . MET A 1 85 ? 6.759 -9.630 2.774 1.00 96.00 85 MET A C 1
ATOM 719 O O . MET A 1 85 ? 5.543 -9.501 2.668 1.00 96.00 85 MET A O 1
ATOM 723 N N . ILE A 1 86 ? 7.366 -10.807 2.593 1.00 96.62 86 ILE A N 1
ATOM 724 C CA . ILE A 1 86 ? 6.641 -12.008 2.151 1.00 96.62 86 ILE A CA 1
ATOM 725 C C . ILE A 1 86 ? 5.591 -12.434 3.186 1.00 96.62 86 ILE A C 1
ATOM 727 O O . ILE A 1 86 ? 4.466 -12.753 2.805 1.00 96.62 86 ILE A O 1
ATOM 731 N N . ASP A 1 87 ? 5.934 -12.428 4.478 1.00 97.81 87 ASP A N 1
ATOM 732 C CA . ASP A 1 87 ? 4.989 -12.787 5.542 1.00 97.81 87 ASP A CA 1
ATOM 733 C C . ASP A 1 87 ? 3.829 -11.791 5.611 1.00 97.81 87 ASP A C 1
ATOM 735 O O . ASP A 1 87 ? 2.666 -12.186 5.630 1.00 97.81 87 ASP A O 1
ATOM 739 N N . VAL A 1 88 ? 4.142 -10.494 5.569 1.00 97.81 88 VAL A N 1
ATOM 740 C CA . VAL A 1 88 ? 3.147 -9.419 5.625 1.00 97.81 88 VAL A CA 1
ATOM 741 C C . VAL A 1 88 ? 2.195 -9.449 4.429 1.00 97.81 88 VAL A C 1
ATOM 743 O O . VAL A 1 88 ? 0.999 -9.246 4.607 1.00 97.81 88 VAL A O 1
ATOM 746 N N . LEU A 1 89 ? 2.677 -9.740 3.219 1.00 96.38 89 LEU A N 1
ATOM 747 C CA . LEU A 1 89 ? 1.802 -9.864 2.050 1.00 96.38 89 LEU A CA 1
ATOM 748 C C . LEU A 1 89 ? 0.906 -11.108 2.119 1.00 96.38 89 LEU A C 1
ATOM 750 O O . LEU A 1 89 ? -0.241 -11.054 1.686 1.00 96.38 89 LEU A O 1
ATOM 754 N N . ARG A 1 90 ? 1.399 -12.224 2.672 1.00 95.88 90 ARG A N 1
ATOM 755 C CA . ARG A 1 90 ? 0.624 -13.473 2.792 1.00 95.88 90 ARG A CA 1
ATOM 756 C C . ARG A 1 90 ? -0.394 -13.448 3.924 1.00 95.88 90 ARG A C 1
ATOM 758 O O . ARG A 1 90 ? -1.469 -14.021 3.786 1.00 95.88 90 ARG A O 1
ATOM 765 N N . HIS A 1 91 ? -0.037 -12.823 5.039 1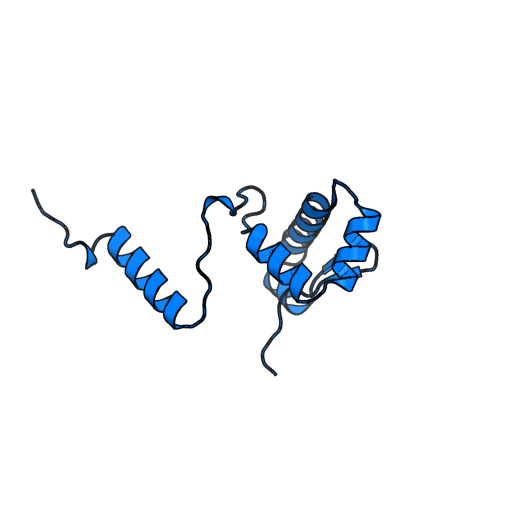.00 96.88 91 HIS A N 1
ATOM 766 C CA . HIS A 1 91 ? -0.788 -12.880 6.292 1.00 96.88 91 HIS A CA 1
ATOM 767 C C . HIS A 1 91 ? -1.210 -11.494 6.780 1.00 96.88 91 HIS A C 1
ATOM 769 O O . HIS A 1 91 ? -1.511 -11.335 7.960 1.00 96.88 91 HIS A O 1
ATOM 775 N N . GLY A 1 92 ? -1.180 -10.469 5.936 1.00 97.44 92 GLY A N 1
ATOM 776 C CA . GLY A 1 92 ? -1.619 -9.124 6.290 1.00 97.44 92 GLY A CA 1
ATOM 777 C C . GLY A 1 92 ? -0.989 -8.549 7.568 1.00 97.44 92 GLY A C 1
ATOM 778 O O . GLY A 1 92 ? 0.076 -8.961 8.055 1.00 97.44 92 GLY A O 1
ATOM 779 N N . ILE A 1 93 ? -1.682 -7.573 8.153 1.00 98.06 93 ILE A N 1
ATOM 780 C CA . ILE A 1 93 ? -1.318 -6.961 9.435 1.00 98.06 93 ILE A CA 1
ATOM 781 C C . ILE A 1 93 ? -2.538 -6.798 10.338 1.00 98.06 93 ILE A C 1
A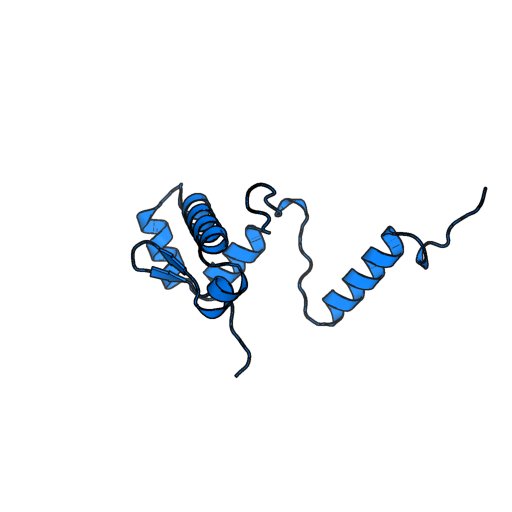TOM 783 O O . ILE A 1 93 ? -3.649 -6.563 9.876 1.00 98.06 93 ILE A O 1
ATOM 787 N N . LYS A 1 94 ? -2.324 -6.856 11.655 1.00 97.44 94 LYS A N 1
ATOM 788 C CA . LYS A 1 94 ? -3.348 -6.499 12.644 1.00 97.44 94 LYS A CA 1
ATOM 789 C C . LYS A 1 94 ? -3.074 -5.116 13.218 1.00 97.44 94 LYS A C 1
ATOM 791 O O . LYS A 1 94 ? -1.978 -4.886 13.738 1.00 97.44 94 LYS A O 1
ATOM 796 N N . ASP A 1 95 ? -4.072 -4.243 13.197 1.00 96.12 95 ASP A N 1
ATOM 797 C CA . ASP A 1 95 ? -4.032 -2.903 13.775 1.00 96.12 95 ASP A CA 1
ATOM 798 C C . ASP A 1 95 ? -5.306 -2.600 14.581 1.00 96.12 95 ASP A C 1
ATOM 800 O O . ASP A 1 95 ? -6.407 -2.767 14.075 1.00 96.12 95 ASP A O 1
ATOM 804 N N . TYR A 1 96 ? -5.177 -2.237 15.863 1.00 92.62 96 TYR A N 1
ATOM 805 C CA . TYR A 1 96 ? -6.304 -2.029 16.799 1.00 92.62 96 TYR A CA 1
ATOM 806 C C . TYR A 1 96 ? -7.444 -3.068 16.705 1.00 92.62 96 TYR A C 1
ATOM 808 O O . TYR A 1 96 ? -8.628 -2.753 16.782 1.00 92.62 96 TYR A O 1
ATOM 816 N N . GLY A 1 97 ? -7.100 -4.348 16.537 1.00 94.12 97 GLY A N 1
ATOM 817 C CA . GLY A 1 97 ? -8.098 -5.421 16.421 1.00 94.12 97 GLY A CA 1
ATOM 818 C C . GLY A 1 97 ? -8.695 -5.600 15.021 1.00 94.12 97 GLY A C 1
ATOM 819 O O . GLY A 1 97 ? -9.365 -6.602 14.787 1.00 94.12 97 GLY A O 1
ATOM 820 N N . VAL A 1 98 ? -8.400 -4.701 14.085 1.00 97.62 98 VAL A N 1
ATOM 821 C CA . VAL A 1 98 ? -8.734 -4.794 12.662 1.00 97.62 98 VAL A CA 1
ATOM 822 C C . VAL A 1 98 ? -7.614 -5.533 11.931 1.00 97.62 98 VAL A C 1
ATOM 824 O O . VAL A 1 98 ? -6.438 -5.283 12.175 1.00 97.62 98 VAL A O 1
ATOM 827 N N . TYR A 1 99 ? -7.961 -6.468 11.051 1.00 97.81 99 TYR A N 1
ATOM 828 C CA . TYR A 1 99 ? -6.986 -7.214 10.254 1.00 97.81 99 TYR A CA 1
ATOM 829 C C . TYR A 1 99 ? -7.023 -6.734 8.809 1.00 97.81 99 TYR A C 1
ATOM 831 O O . TYR A 1 99 ? -8.066 -6.861 8.176 1.00 97.81 99 TYR A O 1
ATOM 839 N N . LEU A 1 100 ? -5.930 -6.168 8.309 1.00 98.25 100 LEU A N 1
ATOM 840 C CA . LEU A 1 100 ? -5.809 -5.660 6.946 1.00 98.25 100 LEU A CA 1
ATOM 841 C C . LEU A 1 100 ? -5.103 -6.690 6.070 1.00 98.25 100 LEU A C 1
ATOM 843 O O . LEU A 1 100 ? -3.977 -7.091 6.368 1.00 98.25 100 LEU A O 1
ATOM 847 N N . ASP A 1 101 ? -5.764 -7.073 4.987 1.00 98.06 101 ASP A N 1
ATOM 848 C CA . ASP A 1 101 ? -5.201 -7.897 3.925 1.00 98.06 101 ASP A CA 1
ATOM 849 C C . ASP A 1 101 ? -4.446 -6.985 2.945 1.00 98.06 101 ASP A C 1
ATOM 851 O O . ASP A 1 101 ? -4.914 -5.889 2.635 1.00 98.06 101 ASP A O 1
ATOM 855 N N . LEU A 1 102 ? -3.261 -7.396 2.489 1.00 97.06 102 LEU A N 1
ATOM 856 C CA . LEU A 1 102 ? -2.384 -6.563 1.644 1.00 97.06 102 LEU A CA 1
ATOM 857 C C . LEU A 1 102 ? -2.167 -7.135 0.241 1.00 97.06 102 LEU A C 1
ATOM 859 O O . LEU A 1 102 ? -1.498 -6.521 -0.583 1.00 97.06 102 LEU A O 1
ATOM 863 N N . ALA A 1 103 ? -2.725 -8.312 -0.025 1.00 95.62 103 ALA A N 1
ATOM 864 C CA . ALA A 1 103 ? -2.729 -8.944 -1.329 1.00 95.62 103 ALA A CA 1
ATOM 865 C C . ALA A 1 103 ? -3.916 -9.906 -1.423 1.00 95.62 103 ALA A C 1
ATOM 867 O O . ALA A 1 103 ? -4.339 -10.487 -0.422 1.00 95.62 103 ALA A O 1
ATOM 868 N N . TYR A 1 104 ? -4.406 -10.111 -2.643 1.00 93.38 104 TYR A N 1
ATOM 869 C CA . TYR A 1 104 ? -5.360 -11.164 -2.970 1.00 93.38 104 TYR A CA 1
ATOM 870 C C . TYR A 1 104 ? -4.722 -12.055 -4.029 1.00 93.38 104 TYR A C 1
ATOM 872 O O . TYR A 1 104 ? -4.427 -11.606 -5.135 1.00 93.38 104 TYR A O 1
ATOM 880 N N . PHE A 1 105 ? -4.457 -13.308 -3.671 1.00 88.31 105 PHE A N 1
ATOM 881 C CA . PHE A 1 105 ? -3.875 -14.279 -4.591 1.00 88.31 105 PHE A CA 1
ATOM 882 C C . PHE A 1 105 ? -4.983 -14.909 -5.432 1.00 88.31 105 PHE A C 1
ATOM 884 O O . PHE A 1 105 ? -6.081 -15.157 -4.929 1.00 88.31 105 PHE A O 1
ATOM 891 N N . GLN A 1 106 ? -4.697 -15.143 -6.712 1.00 82.69 106 GLN A N 1
ATOM 892 C CA . GLN A 1 106 ? -5.622 -15.843 -7.596 1.00 82.69 106 GLN A CA 1
ATOM 893 C C . GLN A 1 106 ? -5.955 -17.234 -7.005 1.00 82.69 106 GLN A C 1
ATOM 895 O O . GLN A 1 106 ? -5.030 -17.874 -6.494 1.00 82.69 106 GLN A O 1
ATOM 900 N N . PRO A 1 107 ? -7.235 -17.667 -7.030 1.00 71.38 107 PRO A N 1
ATOM 901 C CA . PRO A 1 107 ? -7.660 -18.968 -6.508 1.00 71.38 107 PRO A CA 1
ATOM 902 C C . PRO A 1 107 ? -6.938 -20.158 -7.140 1.00 71.38 107 PRO A C 1
ATOM 904 O O . PRO A 1 107 ? -6.646 -20.090 -8.359 1.00 71.38 107 PRO A O 1
#